Protein AF-A0A3M1S0R4-F1 (afdb_monomer)

Structure (mmCIF, N/CA/C/O backbone):
data_AF-A0A3M1S0R4-F1
#
_entry.id   AF-A0A3M1S0R4-F1
#
loop_
_atom_site.group_PDB
_atom_site.id
_atom_site.type_symbol
_atom_site.label_atom_id
_atom_site.label_alt_id
_atom_site.label_comp_id
_atom_site.label_asym_id
_atom_site.label_entity_id
_atom_site.label_seq_id
_atom_site.pdbx_PDB_ins_code
_atom_site.Cartn_x
_atom_site.Cartn_y
_atom_site.Cartn_z
_atom_site.occupancy
_atom_site.B_iso_or_equiv
_atom_site.auth_seq_id
_atom_site.auth_comp_id
_atom_site.auth_asym_id
_atom_site.auth_atom_id
_atom_site.pdbx_PDB_model_num
ATOM 1 N N . SER A 1 1 ? 8.690 1.321 1.039 1.00 57.00 1 SER A N 1
ATOM 2 C CA . SER A 1 1 ? 9.368 0.357 0.152 1.00 57.00 1 SER A CA 1
ATOM 3 C C . SER A 1 1 ? 9.658 1.061 -1.160 1.00 57.00 1 SER A C 1
ATOM 5 O O . SER A 1 1 ? 8.756 1.714 -1.679 1.00 57.00 1 SER A O 1
ATOM 7 N N . GLU A 1 2 ? 10.901 0.994 -1.632 1.00 69.56 2 GLU A N 1
ATOM 8 C CA . GLU A 1 2 ? 11.368 1.579 -2.907 1.00 69.56 2 GLU A CA 1
ATOM 9 C C . GLU A 1 2 ? 11.292 0.590 -4.082 1.00 69.56 2 GLU A C 1
ATOM 11 O O . GLU A 1 2 ? 11.379 0.973 -5.249 1.00 69.56 2 GLU A O 1
ATOM 16 N N . PHE A 1 3 ? 11.072 -0.685 -3.760 1.00 70.12 3 PHE A N 1
ATOM 17 C CA . PHE A 1 3 ? 11.018 -1.792 -4.702 1.00 70.12 3 PHE A CA 1
ATOM 18 C C . PHE A 1 3 ? 9.992 -1.535 -5.816 1.00 70.12 3 PHE A C 1
ATOM 20 O O . PHE A 1 3 ? 8.844 -1.191 -5.531 1.00 70.12 3 PHE A O 1
ATOM 27 N N . ASN A 1 4 ? 10.414 -1.706 -7.071 1.00 80.62 4 ASN A N 1
ATOM 28 C CA . ASN A 1 4 ? 9.654 -1.483 -8.310 1.00 80.62 4 ASN A CA 1
ATOM 29 C C . ASN A 1 4 ? 9.278 -0.028 -8.644 1.00 80.62 4 ASN A C 1
ATOM 31 O O . ASN A 1 4 ? 8.767 0.202 -9.737 1.00 80.62 4 ASN A O 1
ATOM 35 N N . PHE A 1 5 ? 9.528 0.955 -7.770 1.00 86.44 5 PHE A N 1
ATOM 36 C CA . PHE A 1 5 ? 9.277 2.376 -8.069 1.00 86.44 5 PHE A CA 1
ATOM 37 C C . PHE A 1 5 ? 10.530 3.091 -8.577 1.00 86.44 5 PHE A C 1
ATOM 39 O O . PHE A 1 5 ? 10.460 3.899 -9.501 1.00 86.44 5 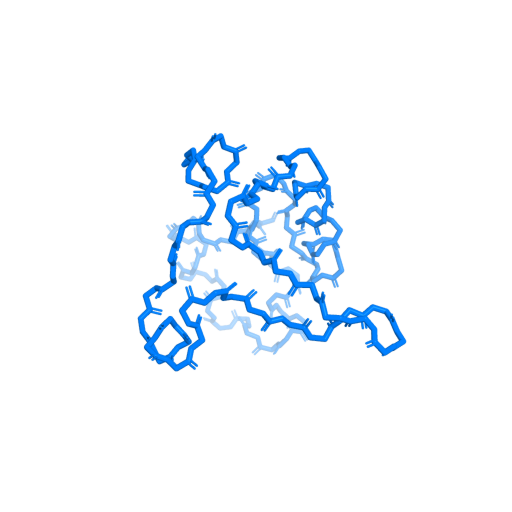PHE A O 1
ATOM 46 N N . THR A 1 6 ? 11.679 2.787 -7.977 1.00 88.44 6 THR A N 1
ATOM 47 C CA . THR A 1 6 ? 12.983 3.355 -8.354 1.00 88.44 6 THR A CA 1
ATOM 48 C C . THR A 1 6 ? 13.929 2.301 -8.920 1.00 88.44 6 THR A C 1
ATOM 50 O O . THR A 1 6 ? 14.722 2.604 -9.810 1.00 88.44 6 THR A O 1
ATOM 53 N N . GLU A 1 7 ? 13.797 1.054 -8.472 1.00 89.62 7 GLU A N 1
ATOM 54 C CA . GLU A 1 7 ? 14.513 -0.102 -9.010 1.00 89.62 7 GLU A CA 1
ATOM 55 C C . GLU A 1 7 ? 13.653 -0.811 -10.069 1.00 89.62 7 GLU A C 1
ATOM 57 O O . GLU A 1 7 ? 12.517 -1.186 -9.763 1.00 89.62 7 GLU A O 1
ATOM 62 N N . PRO A 1 8 ? 14.142 -0.982 -11.312 1.00 91.00 8 PRO A N 1
ATOM 63 C CA . PRO A 1 8 ? 13.408 -1.705 -12.342 1.00 91.00 8 PRO A CA 1
ATOM 64 C C . PRO A 1 8 ? 13.196 -3.180 -11.992 1.00 91.00 8 PRO A C 1
ATOM 66 O O . PRO A 1 8 ? 14.032 -3.812 -11.346 1.00 91.00 8 PRO A O 1
ATOM 69 N N . VAL A 1 9 ? 12.088 -3.753 -12.466 1.00 91.25 9 VAL A N 1
ATOM 70 C CA . VAL A 1 9 ? 11.817 -5.183 -12.288 1.00 91.25 9 VAL A CA 1
ATOM 71 C C . VAL A 1 9 ? 12.738 -5.993 -13.196 1.00 91.25 9 VAL A C 1
ATOM 73 O O . VAL A 1 9 ? 12.589 -5.946 -14.409 1.00 91.25 9 VAL A O 1
ATOM 76 N N . GLU A 1 10 ? 13.648 -6.783 -12.637 1.00 91.75 10 GLU A N 1
ATOM 77 C CA . GLU A 1 10 ? 14.536 -7.647 -13.439 1.00 91.75 10 GLU A CA 1
ATOM 78 C C . GLU A 1 10 ? 14.079 -9.107 -13.484 1.00 91.75 10 GLU A C 1
ATOM 80 O O . GLU A 1 10 ? 14.303 -9.822 -14.462 1.00 91.75 10 GLU A O 1
ATOM 85 N N . SER A 1 11 ? 13.409 -9.556 -12.427 1.00 90.88 11 SER A N 1
ATOM 86 C CA . SER A 1 11 ? 12.877 -10.906 -12.302 1.00 90.88 11 SER A CA 1
ATOM 87 C C . SER A 1 11 ? 11.664 -10.913 -11.374 1.00 90.88 11 SER A C 1
ATOM 89 O O . SER A 1 11 ? 11.382 -9.944 -10.668 1.00 90.88 11 SER A O 1
ATOM 91 N N . SER A 1 12 ? 10.914 -12.010 -11.397 1.00 89.31 12 SER A N 1
ATOM 92 C CA . SER A 1 12 ? 9.801 -12.249 -10.482 1.00 89.31 12 SER A CA 1
ATOM 93 C C . SER A 1 12 ? 10.038 -13.565 -9.756 1.00 89.31 12 SER A C 1
ATOM 95 O O . SER A 1 12 ? 10.439 -14.551 -10.370 1.00 89.31 12 SER A O 1
ATOM 97 N N . GLU A 1 13 ? 9.812 -13.596 -8.448 1.00 88.88 13 GLU A N 1
ATOM 98 C CA . GLU A 1 13 ? 9.920 -14.840 -7.693 1.00 88.88 13 GLU A CA 1
ATOM 99 C C . GLU A 1 13 ? 8.761 -15.801 -8.005 1.00 88.88 13 GLU A C 1
ATOM 101 O O . GLU A 1 13 ? 7.663 -15.410 -8.409 1.00 88.88 13 GLU A O 1
ATOM 106 N N . GLY A 1 14 ? 9.004 -17.094 -7.785 1.00 90.31 14 GLY A N 1
ATOM 107 C CA . GLY A 1 14 ? 7.997 -18.140 -7.935 1.00 90.31 14 GLY A CA 1
ATOM 108 C C . GLY A 1 14 ? 7.773 -18.605 -9.376 1.00 90.31 14 GLY A C 1
ATOM 109 O O . GLY A 1 14 ? 8.614 -18.450 -10.262 1.00 90.31 14 GLY A O 1
ATOM 110 N N . VAL A 1 15 ? 6.618 -19.240 -9.594 1.00 90.75 15 VAL A N 1
ATOM 111 C CA . VAL A 1 15 ? 6.274 -19.928 -10.852 1.00 90.75 15 VAL A CA 1
ATOM 112 C C . VAL A 1 15 ? 6.317 -18.981 -12.053 1.00 90.75 15 VAL A C 1
ATOM 114 O O . VAL A 1 15 ? 6.721 -19.397 -13.137 1.00 90.75 15 VAL A O 1
ATOM 117 N N . LEU A 1 16 ? 5.948 -17.711 -11.852 1.00 91.19 16 LEU A N 1
ATOM 118 C CA . LEU A 1 16 ? 5.931 -16.712 -12.914 1.00 91.19 16 LEU A CA 1
ATOM 119 C C . LEU A 1 16 ? 7.330 -16.482 -13.490 1.00 91.19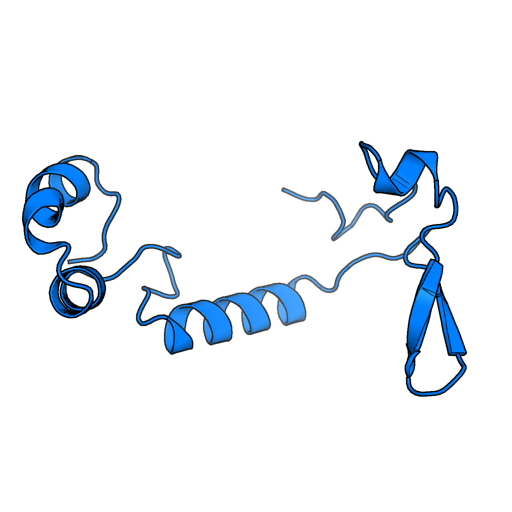 16 LEU A C 1
ATOM 121 O O . LEU A 1 16 ? 7.513 -16.686 -14.682 1.00 91.19 16 LEU A O 1
ATOM 125 N N . GLY A 1 17 ? 8.324 -16.124 -12.675 1.00 91.94 17 GLY A N 1
ATOM 126 C CA . GLY A 1 17 ? 9.677 -15.908 -13.198 1.00 91.94 17 GLY A CA 1
ATOM 127 C C . GLY A 1 17 ? 10.375 -17.187 -13.654 1.00 91.94 17 GLY A C 1
ATOM 128 O O . GLY A 1 17 ? 11.210 -17.124 -14.550 1.00 91.94 17 GLY A O 1
ATOM 129 N N . MET A 1 18 ? 10.009 -18.353 -13.103 1.00 94.38 18 MET A N 1
ATOM 130 C CA . MET A 1 18 ? 10.563 -19.636 -13.552 1.00 94.38 18 MET A CA 1
ATOM 131 C C . MET A 1 18 ? 10.166 -19.971 -14.998 1.00 94.38 18 MET A C 1
ATOM 133 O O . MET A 1 18 ? 10.981 -20.519 -15.737 1.00 94.38 18 MET A O 1
ATOM 137 N N . PHE A 1 19 ? 8.933 -19.655 -15.405 1.00 95.19 19 PHE A N 1
ATOM 138 C CA . PHE A 1 19 ? 8.423 -19.978 -16.744 1.00 95.19 19 PHE A CA 1
ATOM 139 C C . PHE A 1 19 ? 8.309 -18.775 -17.688 1.00 95.19 19 PHE A C 1
ATOM 141 O O . PHE A 1 19 ? 8.097 -18.966 -18.881 1.00 95.19 19 PHE A O 1
ATOM 148 N N . ASN A 1 20 ? 8.466 -17.554 -17.178 1.00 94.69 20 ASN A N 1
ATOM 149 C CA . ASN A 1 20 ? 8.434 -16.312 -17.944 1.00 94.69 20 ASN A CA 1
ATOM 150 C C . ASN A 1 20 ? 9.599 -15.391 -17.514 1.00 94.69 20 ASN A C 1
ATOM 152 O O . ASN A 1 20 ? 9.374 -14.384 -16.835 1.00 94.69 20 ASN A O 1
ATOM 156 N N . PRO A 1 21 ? 10.857 -15.734 -17.861 1.00 94.44 21 PRO A N 1
ATOM 157 C CA . PRO A 1 21 ? 12.055 -15.017 -17.400 1.00 94.44 21 PRO A CA 1
ATOM 158 C C . PRO A 1 21 ? 12.180 -13.591 -17.959 1.00 94.44 21 PRO A C 1
ATOM 160 O O . PRO A 1 21 ? 12.949 -12.780 -17.434 1.00 94.44 21 PRO A O 1
ATOM 163 N N . ASP A 1 22 ? 11.432 -13.287 -19.018 1.00 95.25 22 ASP A N 1
ATOM 164 C CA . ASP A 1 22 ? 11.392 -11.971 -19.653 1.00 95.25 22 ASP A CA 1
ATOM 165 C C . ASP A 1 22 ? 10.133 -11.174 -19.301 1.00 95.25 22 ASP A C 1
ATOM 167 O O . ASP A 1 22 ? 9.970 -10.042 -19.754 1.00 95.25 22 ASP A O 1
ATOM 171 N N . LEU A 1 23 ? 9.286 -11.713 -18.413 1.00 95.00 23 LEU A N 1
ATOM 172 C CA . LEU A 1 23 ? 8.090 -11.051 -17.889 1.00 95.00 23 LEU A CA 1
ATOM 173 C C . LEU A 1 23 ? 7.195 -10.503 -19.010 1.00 95.00 23 LEU A C 1
ATOM 175 O O . LEU A 1 23 ? 6.748 -9.354 -18.951 1.00 95.00 23 LEU A O 1
ATOM 179 N N . GLU A 1 24 ? 6.977 -11.323 -20.036 1.00 96.06 24 GLU A N 1
ATOM 180 C CA . GLU A 1 24 ? 6.146 -11.020 -21.197 1.00 96.06 24 GLU A CA 1
ATOM 181 C C . GLU A 1 24 ? 4.661 -11.219 -20.876 1.00 96.06 24 GLU A C 1
ATOM 183 O O . GLU A 1 24 ? 4.267 -12.208 -20.252 1.00 96.06 24 GLU A O 1
ATOM 188 N N . PHE A 1 25 ? 3.823 -10.277 -21.301 1.00 94.25 25 PHE A N 1
ATOM 189 C CA . PHE A 1 25 ? 2.379 -10.285 -21.095 1.00 94.25 25 PHE A CA 1
ATOM 190 C C . PHE A 1 25 ? 1.649 -9.843 -22.366 1.00 94.25 25 PHE A C 1
ATOM 192 O O . PHE A 1 25 ? 2.193 -9.051 -23.139 1.00 94.25 25 PHE A O 1
ATOM 199 N N . PRO A 1 26 ? 0.392 -10.280 -22.560 1.00 95.50 26 PRO A N 1
ATOM 200 C CA . PRO A 1 26 ? -0.480 -9.686 -23.562 1.00 95.50 26 PRO A CA 1
ATOM 201 C C . PRO A 1 26 ? -0.671 -8.190 -23.283 1.00 95.50 26 PRO A C 1
ATOM 203 O O . PRO A 1 26 ? -1.077 -7.795 -22.186 1.00 95.50 26 PRO A O 1
ATOM 206 N N . GLY A 1 27 ? -0.354 -7.370 -24.276 1.00 93.19 27 GLY A N 1
ATOM 207 C CA . GLY A 1 27 ? -0.662 -5.950 -24.331 1.00 93.19 27 GLY A CA 1
ATOM 208 C C . GLY A 1 27 ? -1.999 -5.685 -25.030 1.00 93.19 27 GLY A C 1
ATOM 209 O O . GLY A 1 27 ? -2.757 -6.611 -25.330 1.00 93.19 27 GLY A O 1
ATOM 210 N N . PRO A 1 28 ? -2.328 -4.410 -25.286 1.00 94.38 28 PRO A N 1
ATOM 211 C CA . PRO A 1 28 ? -3.504 -4.049 -26.066 1.00 94.38 28 PRO A CA 1
ATOM 212 C C . PRO A 1 28 ? -3.472 -4.673 -27.473 1.00 94.38 28 PRO A C 1
ATOM 214 O O . PRO A 1 28 ? -2.516 -4.504 -28.226 1.00 94.38 28 PRO A O 1
ATOM 217 N N . GLY A 1 29 ? -4.545 -5.371 -27.850 1.00 93.50 29 GLY A N 1
ATOM 218 C CA . GLY A 1 29 ? -4.644 -6.027 -29.156 1.00 93.50 29 GLY A CA 1
ATOM 219 C C . GLY A 1 29 ? -3.740 -7.257 -29.262 1.00 93.50 29 GLY A C 1
ATOM 220 O O . GLY A 1 29 ? -3.896 -8.202 -28.494 1.00 93.50 29 GLY A O 1
ATOM 221 N N . GLU A 1 30 ? -2.834 -7.252 -30.241 1.00 92.69 30 GLU A N 1
ATOM 222 C CA . GLU A 1 30 ? -1.896 -8.354 -30.522 1.00 92.69 30 GLU A CA 1
ATOM 223 C C . GLU A 1 30 ? -0.460 -8.056 -30.044 1.00 92.69 30 GLU A C 1
ATOM 225 O O . GLU A 1 30 ? 0.469 -8.801 -30.348 1.00 92.69 30 GLU A O 1
ATOM 230 N N . GLU A 1 31 ? -0.252 -6.956 -29.314 1.00 95.44 31 GLU A N 1
ATOM 231 C CA . GLU A 1 31 ? 1.068 -6.575 -28.808 1.00 95.44 31 GLU A CA 1
ATOM 232 C C . GLU A 1 31 ? 1.505 -7.475 -27.640 1.00 95.44 31 GLU A C 1
ATOM 234 O O . GLU A 1 31 ? 0.705 -7.808 -26.767 1.00 95.44 31 GLU A O 1
ATOM 239 N N . ILE A 1 32 ? 2.793 -7.829 -27.587 1.00 95.19 32 ILE A N 1
ATOM 240 C CA . ILE A 1 32 ? 3.424 -8.424 -26.402 1.00 95.19 32 ILE A CA 1
ATOM 241 C C . ILE A 1 32 ? 4.220 -7.328 -25.697 1.00 95.19 32 ILE A C 1
ATOM 243 O O . ILE A 1 32 ? 5.099 -6.709 -26.295 1.00 95.19 32 ILE A O 1
ATOM 247 N N . ILE A 1 33 ? 3.928 -7.109 -24.417 1.00 95.31 33 ILE A N 1
ATOM 248 C CA . ILE A 1 33 ? 4.654 -6.162 -23.567 1.00 95.31 33 ILE A CA 1
ATOM 249 C C . ILE A 1 33 ? 5.541 -6.917 -22.580 1.00 95.31 33 ILE A C 1
ATOM 251 O O . ILE A 1 33 ? 5.160 -7.971 -22.083 1.00 95.31 33 ILE A O 1
ATOM 255 N N . SER A 1 34 ? 6.696 -6.352 -22.236 1.00 95.25 34 SER A N 1
ATOM 256 C CA . SER A 1 34 ? 7.535 -6.857 -21.146 1.00 95.25 34 SER A CA 1
ATOM 257 C C . SER A 1 34 ? 7.554 -5.871 -19.984 1.00 95.25 34 SER A C 1
ATOM 259 O O . SER A 1 34 ? 7.656 -4.654 -20.175 1.00 95.25 34 SER A O 1
ATOM 261 N N . ARG A 1 35 ? 7.460 -6.403 -18.763 1.00 92.81 35 ARG A N 1
ATOM 262 C CA . ARG A 1 35 ? 7.651 -5.628 -17.525 1.00 92.81 35 ARG A CA 1
ATOM 263 C C . ARG A 1 35 ? 9.109 -5.579 -17.071 1.00 92.81 35 ARG A C 1
ATOM 265 O O . ARG A 1 35 ? 9.423 -4.825 -16.154 1.00 92.81 35 ARG A O 1
ATOM 272 N N . LYS A 1 36 ? 9.987 -6.359 -17.700 1.00 94.62 36 LYS A N 1
ATOM 273 C CA . LYS A 1 36 ? 11.407 -6.402 -17.362 1.00 94.62 36 LYS A CA 1
ATOM 274 C C . LYS A 1 36 ? 12.080 -5.067 -17.683 1.00 94.62 36 LYS A C 1
ATOM 276 O O . LYS A 1 36 ? 11.804 -4.458 -18.717 1.00 94.62 36 LYS A O 1
ATOM 281 N N . GLY A 1 37 ? 12.924 -4.579 -16.781 1.00 93.94 37 GLY A N 1
ATOM 282 C CA . GLY A 1 37 ? 13.577 -3.276 -16.887 1.00 93.94 37 GLY A CA 1
ATOM 283 C C . GLY A 1 37 ? 12.624 -2.077 -16.778 1.00 93.94 37 GLY A C 1
ATOM 284 O O . GLY A 1 37 ? 13.010 -0.958 -17.119 1.00 93.94 37 GLY A O 1
ATOM 285 N N . LYS A 1 38 ? 11.374 -2.272 -16.327 1.00 93.06 38 LYS A N 1
ATOM 286 C CA . LYS A 1 38 ? 10.405 -1.185 -16.104 1.00 93.06 38 LYS A CA 1
ATOM 287 C C . LYS A 1 38 ? 10.260 -0.869 -14.621 1.00 93.06 38 LYS 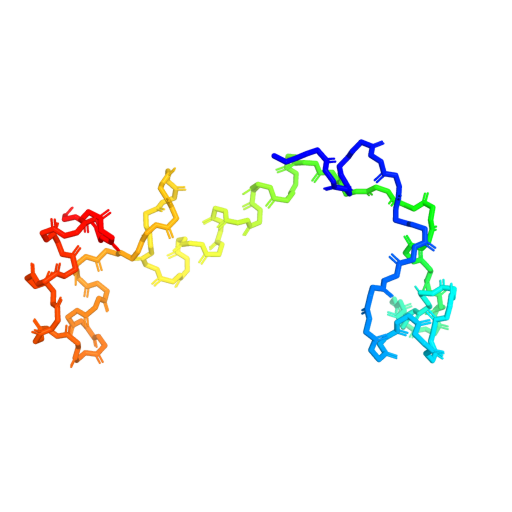A C 1
ATOM 289 O O . LYS A 1 38 ? 10.336 -1.762 -13.781 1.00 93.06 38 LYS A O 1
ATOM 294 N N . THR A 1 39 ? 9.992 0.398 -14.325 1.00 93.62 39 THR A N 1
ATOM 295 C CA . THR A 1 39 ? 9.534 0.869 -13.014 1.00 93.62 39 THR A CA 1
ATOM 296 C C . THR A 1 39 ? 8.052 1.230 -13.071 1.00 93.62 39 THR A C 1
ATOM 298 O O . THR A 1 39 ? 7.482 1.449 -14.144 1.00 93.62 39 THR A O 1
ATOM 301 N N . LEU A 1 40 ? 7.423 1.277 -11.904 1.00 91.75 40 LEU A N 1
ATOM 302 C CA . LEU A 1 40 ? 6.059 1.731 -11.707 1.00 91.75 40 LEU A CA 1
ATOM 303 C C . LEU A 1 40 ? 6.063 3.203 -11.296 1.00 91.75 40 LEU A C 1
ATOM 305 O O . LEU A 1 40 ? 6.832 3.604 -10.421 1.00 91.75 40 LEU A O 1
ATOM 309 N N . ASP A 1 41 ? 5.184 4.008 -11.890 1.00 93.81 41 ASP A N 1
ATOM 310 C CA . ASP A 1 41 ? 4.985 5.371 -11.406 1.00 93.81 41 ASP A CA 1
ATOM 311 C C . ASP A 1 41 ? 4.298 5.336 -10.036 1.00 93.81 41 ASP A C 1
ATOM 313 O O . ASP A 1 41 ? 3.200 4.797 -9.880 1.00 93.81 41 ASP A O 1
ATOM 317 N N . ARG A 1 42 ? 4.968 5.905 -9.031 1.00 93.44 42 ARG A N 1
ATOM 318 C CA . ARG A 1 42 ? 4.484 5.907 -7.649 1.00 93.44 42 ARG A CA 1
ATOM 319 C C . ARG A 1 42 ? 3.164 6.660 -7.501 1.00 93.44 42 ARG A C 1
ATOM 321 O O . ARG A 1 42 ? 2.288 6.179 -6.795 1.00 93.44 42 ARG A O 1
ATOM 328 N N . LYS A 1 43 ? 3.017 7.815 -8.151 1.00 94.56 43 LYS A N 1
ATOM 329 C CA . LYS A 1 43 ? 1.834 8.667 -7.981 1.00 94.56 43 LYS A CA 1
ATOM 330 C C . LYS A 1 43 ? 0.611 8.036 -8.622 1.00 94.56 43 LYS A C 1
ATOM 332 O O . LYS A 1 43 ? -0.461 8.053 -8.030 1.00 94.56 43 LYS A O 1
ATOM 337 N N . GLU A 1 44 ? 0.772 7.463 -9.810 1.00 95.12 44 GLU A N 1
ATOM 338 C CA . GLU A 1 44 ? -0.321 6.755 -10.477 1.00 95.12 44 GLU A CA 1
ATOM 339 C C . GLU A 1 44 ? -0.705 5.475 -9.730 1.00 95.12 44 GLU A C 1
ATOM 341 O O . GLU A 1 44 ? -1.885 5.142 -9.642 1.00 95.12 44 GLU A O 1
ATOM 346 N N . PHE A 1 45 ? 0.265 4.783 -9.127 1.00 93.62 45 PHE A N 1
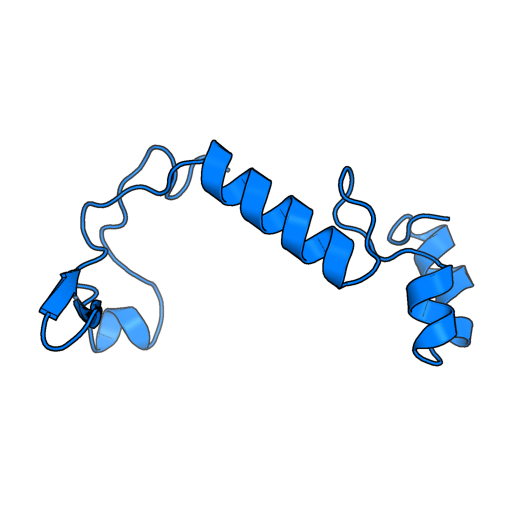ATOM 347 C CA . PHE A 1 45 ? -0.023 3.641 -8.265 1.00 93.62 45 PHE A CA 1
ATOM 348 C C . PHE A 1 45 ? -0.781 4.037 -6.992 1.00 93.62 45 PHE A C 1
ATOM 350 O O . PHE A 1 45 ? -1.769 3.389 -6.658 1.00 93.62 45 PHE A O 1
ATOM 357 N N . GLU A 1 46 ? -0.348 5.095 -6.303 1.00 94.50 46 GLU A N 1
ATOM 358 C CA . GLU A 1 46 ? -1.021 5.613 -5.104 1.00 94.50 46 GLU A CA 1
ATOM 359 C C . GLU A 1 46 ? -2.450 6.070 -5.434 1.00 94.50 46 GLU A C 1
ATOM 361 O O . GLU A 1 46 ? -3.386 5.646 -4.767 1.00 94.50 46 GLU A O 1
ATOM 366 N N . ARG A 1 47 ? -2.653 6.785 -6.549 1.00 96.88 47 ARG A N 1
ATOM 367 C CA . ARG A 1 47 ? -3.991 7.165 -7.037 1.00 96.88 47 ARG A CA 1
ATOM 368 C C . ARG A 1 47 ? -4.896 5.950 -7.274 1.00 96.88 47 ARG A C 1
ATOM 370 O O . ARG A 1 47 ? -6.062 5.959 -6.894 1.00 96.88 47 ARG A O 1
ATOM 377 N N . MET A 1 48 ? -4.363 4.894 -7.891 1.00 96.69 48 MET A N 1
ATOM 378 C CA . MET A 1 48 ? -5.109 3.654 -8.126 1.00 96.69 48 MET A CA 1
ATOM 379 C C . MET A 1 48 ? -5.470 2.937 -6.815 1.00 96.69 48 MET A C 1
ATOM 381 O O . MET A 1 48 ? -6.559 2.368 -6.715 1.00 96.69 48 MET A O 1
ATOM 385 N N . LEU A 1 49 ? -4.594 2.974 -5.804 1.00 96.44 49 LEU A N 1
ATOM 386 C CA . LEU A 1 49 ? -4.907 2.443 -4.475 1.00 96.44 49 LEU A CA 1
ATOM 387 C C . LEU A 1 49 ? -6.010 3.246 -3.784 1.00 96.44 49 LEU A C 1
ATOM 389 O O . LEU A 1 49 ? -6.911 2.632 -3.217 1.00 96.44 49 LEU A O 1
ATOM 393 N N . ASP A 1 50 ? -5.974 4.576 -3.873 1.00 97.88 50 ASP A N 1
ATOM 394 C CA . ASP A 1 50 ? -7.013 5.442 -3.311 1.00 97.88 50 ASP A CA 1
ATOM 395 C C . ASP A 1 50 ? -8.386 5.082 -3.900 1.00 97.88 50 ASP A C 1
ATOM 397 O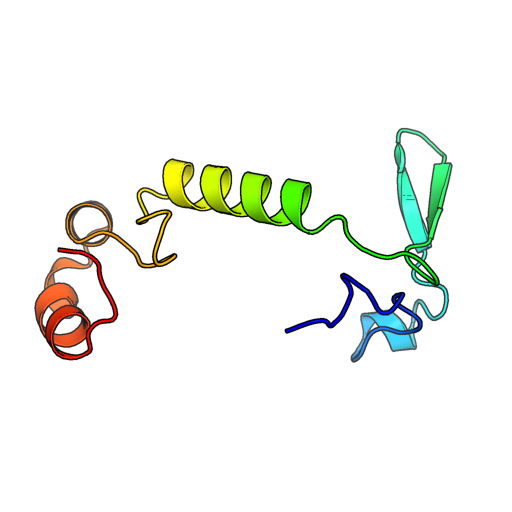 O . ASP A 1 50 ? -9.318 4.763 -3.160 1.00 97.88 50 ASP A O 1
ATOM 401 N N . GLU A 1 51 ? -8.484 5.002 -5.233 1.00 97.88 51 GLU A N 1
ATOM 402 C CA . GLU A 1 51 ? -9.705 4.581 -5.936 1.00 97.88 51 GLU A CA 1
ATOM 403 C C . GLU A 1 51 ? -10.158 3.175 -5.509 1.00 97.88 51 GLU A C 1
ATOM 405 O O . GLU A 1 51 ? -11.346 2.922 -5.285 1.00 97.88 51 GLU A O 1
ATOM 410 N N . PHE A 1 52 ? -9.216 2.239 -5.362 1.00 97.69 52 PHE A N 1
ATOM 411 C CA . PHE A 1 52 ? -9.518 0.888 -4.901 1.00 97.69 52 PHE A CA 1
ATOM 412 C C . PHE A 1 52 ? -10.088 0.880 -3.476 1.00 97.69 52 PHE A C 1
ATOM 414 O O . PHE A 1 52 ? -11.079 0.189 -3.215 1.00 97.69 52 PHE A O 1
ATOM 421 N N . TYR A 1 53 ? -9.496 1.640 -2.553 1.00 98.19 53 TYR A N 1
ATOM 422 C CA . TYR A 1 53 ? -9.968 1.736 -1.175 1.00 98.19 53 TYR A CA 1
ATOM 423 C C . TYR A 1 53 ? -11.350 2.382 -1.105 1.00 98.19 53 TYR A C 1
ATOM 425 O O . TYR A 1 53 ? -12.237 1.831 -0.449 1.00 98.19 53 TYR A O 1
ATOM 433 N N . GLU A 1 54 ? -11.584 3.465 -1.842 1.00 97.56 54 GLU A N 1
ATOM 434 C CA . GLU A 1 54 ? -12.899 4.104 -1.925 1.00 97.56 54 GLU A CA 1
ATOM 435 C C . GLU A 1 54 ? -13.979 3.127 -2.404 1.00 97.56 54 GLU A C 1
ATOM 437 O O . GLU A 1 54 ? -14.999 2.951 -1.732 1.00 97.56 54 GLU A O 1
ATOM 442 N N . LEU A 1 55 ? -13.732 2.414 -3.509 1.00 97.69 55 LEU A N 1
ATOM 443 C CA . LEU A 1 55 ? -14.675 1.437 -4.068 1.00 97.69 55 LEU A CA 1
ATOM 444 C C . LEU A 1 55 ? -14.982 0.284 -3.107 1.00 97.69 55 LEU A C 1
ATOM 446 O O . LEU A 1 55 ? -16.077 -0.284 -3.125 1.00 97.69 55 LEU A O 1
ATOM 450 N N . ARG A 1 56 ? -14.020 -0.085 -2.260 1.00 96.38 56 ARG A N 1
ATOM 451 C CA . ARG A 1 56 ? -14.194 -1.124 -1.241 1.00 96.38 56 ARG A CA 1
ATOM 452 C C . ARG A 1 56 ? -14.856 -0.612 0.039 1.00 96.38 56 ARG A C 1
ATOM 454 O O . ARG A 1 56 ? -15.234 -1.439 0.871 1.00 96.38 56 ARG A O 1
ATOM 461 N N . GLY A 1 57 ? -15.028 0.701 0.197 1.00 96.94 57 GLY A N 1
ATOM 462 C CA . GLY A 1 57 ? -15.498 1.324 1.435 1.00 96.94 57 GLY A CA 1
ATOM 463 C C . GLY A 1 57 ? -14.440 1.294 2.540 1.00 96.94 57 GLY A C 1
ATOM 464 O O . GLY A 1 57 ? -14.759 1.099 3.714 1.00 96.94 57 GLY A O 1
ATOM 465 N N . TRP A 1 58 ? -13.171 1.387 2.162 1.00 97.81 58 TRP A N 1
ATOM 466 C CA . TRP A 1 58 ? -12.027 1.440 3.066 1.00 97.81 58 TRP A CA 1
ATOM 467 C C . TRP A 1 58 ? -11.619 2.900 3.287 1.00 97.81 58 TRP A C 1
ATOM 469 O O . TRP A 1 58 ? -12.109 3.819 2.626 1.00 97.81 58 TRP A O 1
ATOM 479 N N . ASP A 1 59 ? -10.792 3.130 4.292 1.00 97.69 59 ASP A N 1
ATOM 480 C CA . ASP A 1 59 ? -10.203 4.429 4.574 1.00 97.69 59 ASP A CA 1
ATOM 481 C C . ASP A 1 59 ? -8.961 4.633 3.702 1.00 97.69 59 ASP A C 1
ATOM 483 O O . ASP A 1 59 ? -8.043 3.819 3.737 1.00 97.69 59 ASP A O 1
ATOM 487 N N . VAL A 1 60 ? -8.949 5.702 2.905 1.00 97.00 60 VAL A N 1
ATOM 488 C CA . VAL A 1 60 ? -7.889 5.961 1.917 1.00 97.00 60 VAL A CA 1
ATOM 489 C C . VAL A 1 60 ? -6.544 6.235 2.589 1.00 97.00 60 VAL A C 1
ATOM 491 O O . VAL A 1 60 ? -5.517 5.738 2.139 1.00 97.00 60 VAL A O 1
ATOM 494 N N . GLU A 1 61 ? -6.545 6.967 3.705 1.00 95.94 61 GLU A N 1
ATOM 495 C CA . GLU A 1 61 ? -5.312 7.358 4.396 1.00 95.94 61 GLU A CA 1
ATOM 496 C C . GLU A 1 61 ? -4.589 6.158 5.017 1.00 95.94 61 GLU A C 1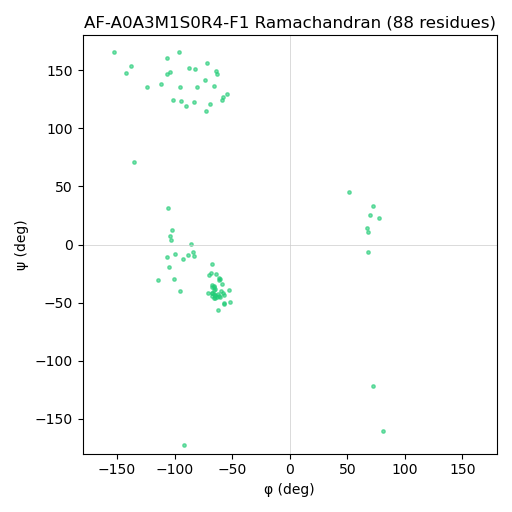
ATOM 498 O O . GLU A 1 61 ? -3.359 6.111 5.048 1.00 95.94 61 GLU A O 1
ATOM 503 N N . THR A 1 62 ? -5.348 5.191 5.538 1.00 95.25 62 THR A N 1
ATOM 504 C CA . THR A 1 62 ? -4.793 4.048 6.277 1.00 95.25 62 THR A CA 1
ATOM 505 C C . THR A 1 62 ? -4.796 2.741 5.490 1.00 95.25 62 THR A C 1
ATOM 507 O O . THR A 1 62 ? -4.077 1.812 5.856 1.00 95.25 62 THR A O 1
ATOM 510 N N . GLY A 1 63 ? -5.609 2.636 4.436 1.00 95.94 63 GLY A N 1
ATOM 511 C CA . GLY A 1 63 ? -5.877 1.386 3.724 1.00 95.94 63 GLY A CA 1
ATOM 512 C C . GLY A 1 63 ? -6.660 0.358 4.551 1.00 95.94 63 GLY A C 1
ATOM 513 O O . GLY A 1 63 ? -6.745 -0.804 4.154 1.00 95.94 63 GLY A O 1
ATOM 514 N N . LEU A 1 64 ? -7.210 0.744 5.709 1.00 97.25 64 LEU A N 1
ATOM 515 C CA . LEU A 1 64 ? -7.975 -0.150 6.579 1.00 97.25 64 LEU A CA 1
ATOM 516 C C . LEU A 1 64 ? -9.450 -0.180 6.189 1.00 97.25 64 LEU A C 1
ATOM 518 O O . LEU A 1 64 ? -10.013 0.799 5.696 1.00 97.25 64 LEU A O 1
ATOM 522 N N . GLN A 1 65 ? -10.112 -1.302 6.464 1.00 97.19 65 GLN A N 1
ATOM 523 C CA . GLN A 1 65 ? -11.561 -1.385 6.304 1.00 97.19 65 GLN A CA 1
ATOM 524 C C . GLN A 1 65 ? -12.246 -0.409 7.267 1.00 97.19 65 GLN A C 1
ATOM 526 O O . GLN A 1 65 ? -11.770 -0.202 8.382 1.00 97.19 65 GLN A O 1
ATOM 531 N N . LYS A 1 66 ? -13.385 0.166 6.868 1.00 97.25 66 LYS A N 1
ATOM 532 C CA . LYS A 1 66 ? -14.254 0.905 7.794 1.00 97.25 66 LYS A CA 1
ATOM 533 C C . LYS A 1 66 ? -15.156 -0.054 8.565 1.00 97.25 66 LYS A C 1
ATOM 535 O O . LYS A 1 66 ? -15.566 -1.081 8.017 1.00 97.25 66 LYS A O 1
ATOM 540 N N . LYS A 1 67 ? -15.540 0.318 9.786 1.00 96.75 67 LYS A N 1
ATOM 541 C CA . LYS A 1 67 ? -16.508 -0.436 10.601 1.00 96.75 67 LYS A CA 1
ATOM 542 C C . LYS A 1 67 ? -17.808 -0.734 9.862 1.00 96.75 67 LYS A C 1
ATOM 544 O O . LYS A 1 67 ? -18.191 -1.896 9.751 1.00 96.75 67 LYS A O 1
ATOM 549 N N . GLU A 1 68 ? -18.397 0.288 9.246 1.00 96.75 68 GLU A N 1
ATOM 550 C CA . GLU A 1 68 ? -19.594 0.159 8.404 1.00 96.75 68 GLU A CA 1
ATOM 551 C C . GLU A 1 68 ? -19.426 -0.903 7.303 1.00 96.75 68 GLU A C 1
ATOM 553 O O . GLU A 1 68 ? -20.343 -1.672 7.011 1.00 96.75 68 GLU A O 1
ATOM 558 N N . THR A 1 69 ? -18.240 -0.980 6.691 1.00 97.00 69 THR A N 1
ATOM 559 C CA . THR A 1 69 ? -17.964 -1.947 5.624 1.00 97.00 69 THR A CA 1
ATOM 560 C C . THR A 1 69 ? -17.967 -3.377 6.148 1.00 97.00 69 THR A C 1
ATOM 562 O O . THR A 1 69 ? -18.534 -4.246 5.487 1.00 97.00 69 THR A O 1
ATOM 565 N N . LEU A 1 70 ? -17.383 -3.637 7.320 1.00 96.62 70 LEU A N 1
ATOM 566 C CA . LEU A 1 70 ? -17.427 -4.972 7.921 1.00 96.62 70 LEU A CA 1
ATOM 567 C C . LEU A 1 70 ? -18.849 -5.350 8.349 1.00 96.62 70 LEU A C 1
ATOM 569 O O . LEU A 1 70 ? -19.300 -6.457 8.059 1.00 96.62 70 LEU A O 1
ATOM 573 N N . GLU A 1 71 ? -19.591 -4.418 8.946 1.00 96.44 71 GLU A N 1
ATOM 574 C CA . GLU A 1 71 ? -20.985 -4.639 9.348 1.00 96.44 71 GLU A CA 1
ATOM 575 C C . GLU A 1 71 ? -21.878 -4.971 8.144 1.00 96.44 71 GLU A C 1
ATOM 577 O O . GLU A 1 71 ? -22.621 -5.953 8.167 1.00 96.44 71 GLU A O 1
ATOM 582 N N . ARG A 1 72 ? -21.744 -4.227 7.038 1.00 97.00 72 ARG A N 1
ATOM 583 C CA . ARG A 1 72 ? -22.471 -4.488 5.784 1.00 97.00 72 ARG A CA 1
ATOM 584 C C . ARG A 1 72 ? -22.150 -5.856 5.178 1.00 97.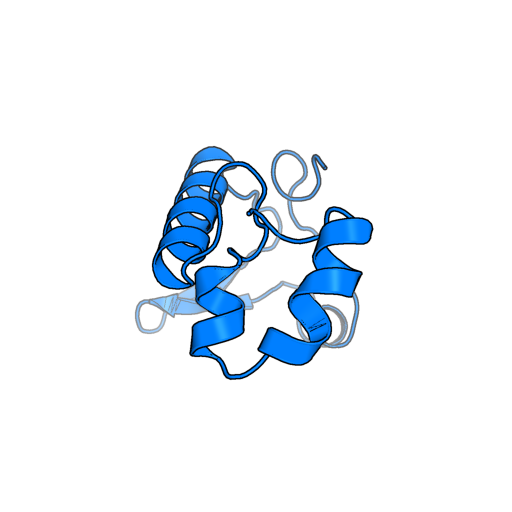00 72 ARG A C 1
ATOM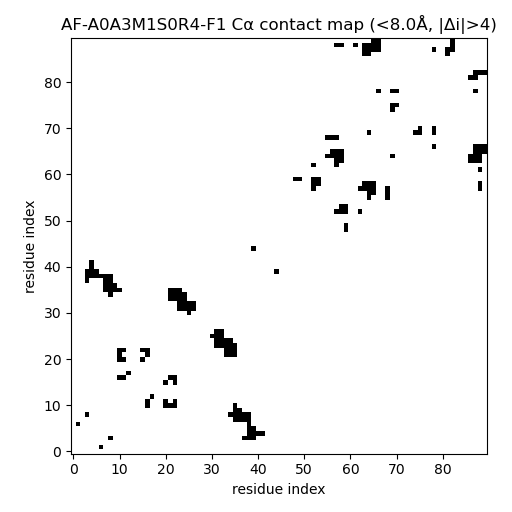 586 O O . ARG A 1 72 ? -22.989 -6.425 4.482 1.00 97.00 72 ARG A O 1
ATOM 593 N N . LEU A 1 73 ? -20.945 -6.373 5.411 1.00 97.06 73 LEU A N 1
ATOM 594 C CA . LEU A 1 73 ? -20.517 -7.700 4.960 1.00 97.06 73 LEU A CA 1
ATOM 595 C C . LEU A 1 73 ? -20.914 -8.826 5.930 1.00 97.06 73 LEU A C 1
ATOM 597 O O . LEU A 1 73 ? -20.626 -9.986 5.645 1.00 97.06 73 LEU A O 1
ATOM 601 N N . GLY A 1 74 ? -21.590 -8.511 7.041 1.00 97.25 74 GLY A N 1
ATOM 602 C CA . GLY A 1 74 ? -22.007 -9.492 8.043 1.00 97.25 74 GLY A CA 1
ATOM 603 C C . GLY A 1 74 ? -20.882 -9.943 8.976 1.00 97.25 74 GLY A C 1
ATOM 604 O O . GLY A 1 74 ? -20.977 -11.025 9.542 1.00 97.25 74 GLY A O 1
ATOM 605 N N . LEU A 1 75 ? -19.832 -9.129 9.124 1.00 97.19 75 LEU A N 1
ATOM 606 C CA . LEU A 1 75 ? -18.649 -9.390 9.955 1.00 97.19 75 LEU A CA 1
ATOM 607 C C . LEU A 1 75 ? -18.662 -8.553 11.247 1.00 97.19 75 LEU A C 1
ATOM 609 O O . LEU A 1 75 ? -17.621 -8.121 11.736 1.00 97.19 75 LEU A O 1
ATOM 613 N N . SER A 1 76 ? -19.848 -8.255 11.781 1.00 96.56 76 SER A N 1
ATOM 614 C CA . SER A 1 76 ? -19.993 -7.434 12.991 1.00 96.56 76 SER A CA 1
ATOM 615 C C . SER A 1 76 ? -19.387 -8.084 14.238 1.00 96.56 76 SER A C 1
ATOM 617 O O . SER A 1 76 ? -19.013 -7.378 15.169 1.00 96.56 76 SER A O 1
ATOM 619 N N . ASP A 1 77 ? -19.295 -9.412 14.261 1.00 97.06 77 ASP A N 1
ATOM 620 C CA . ASP A 1 77 ? -18.790 -10.216 15.374 1.00 97.06 77 ASP A CA 1
ATOM 621 C C . ASP A 1 77 ? -17.289 -10.045 15.623 1.00 97.06 77 ASP A C 1
ATOM 623 O O . ASP A 1 77 ? -16.858 -10.235 16.751 1.00 97.06 77 ASP A O 1
ATOM 627 N N . ILE A 1 78 ? -16.519 -9.649 14.603 1.00 95.88 78 ILE A N 1
ATOM 628 C CA . ILE A 1 78 ? -15.068 -9.426 14.712 1.00 95.88 78 ILE A CA 1
ATOM 629 C C . ILE A 1 78 ? -14.688 -7.948 14.875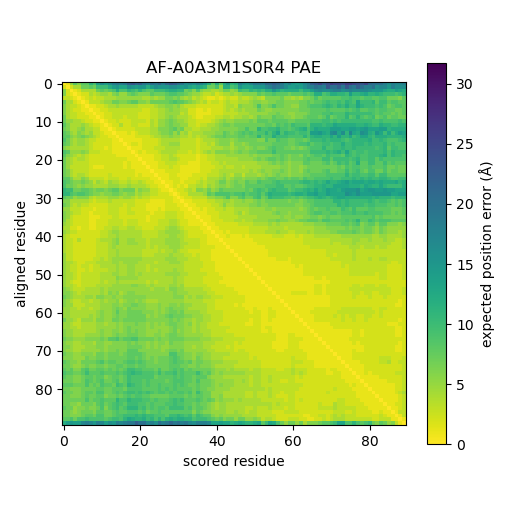 1.00 95.88 78 ILE A C 1
ATOM 631 O O . ILE A 1 78 ? -13.516 -7.628 15.083 1.00 95.88 78 ILE A O 1
ATOM 635 N N . CYS A 1 79 ? -15.647 -7.022 14.738 1.00 95.31 79 CYS A N 1
ATOM 636 C CA . CYS A 1 79 ? -15.360 -5.585 14.733 1.00 95.31 79 CYS A CA 1
ATOM 637 C C . CYS A 1 79 ? -14.686 -5.129 16.033 1.00 95.31 79 CYS A C 1
ATOM 639 O O . CYS A 1 79 ? -13.759 -4.326 15.981 1.00 95.31 79 CYS A O 1
ATOM 641 N N . GLU A 1 80 ? -15.112 -5.647 17.189 1.00 94.44 80 GLU A N 1
ATOM 642 C CA . GLU A 1 80 ? -14.544 -5.252 18.480 1.00 94.44 80 GLU A CA 1
ATOM 643 C C . GLU A 1 80 ? -13.088 -5.702 18.653 1.00 94.44 80 GLU A C 1
ATOM 645 O O . GLU A 1 80 ? -12.262 -4.931 19.147 1.00 94.44 80 GLU A O 1
ATOM 650 N N . GLU A 1 81 ? -12.749 -6.943 18.290 1.00 95.81 81 GLU A N 1
ATOM 651 C CA . GLU A 1 81 ? -11.372 -7.436 18.369 1.00 95.81 81 GLU A CA 1
ATOM 652 C C . GLU A 1 81 ? -10.460 -6.681 17.407 1.00 95.81 81 GLU A C 1
ATOM 654 O O . GLU A 1 81 ? -9.373 -6.250 17.793 1.00 95.81 81 GLU A O 1
ATOM 659 N N . VAL A 1 82 ? -10.906 -6.488 16.166 1.00 95.38 82 VAL A N 1
ATOM 660 C CA . VAL A 1 82 ? -10.130 -5.802 15.126 1.00 95.38 82 VAL A CA 1
ATOM 661 C C . VAL A 1 82 ? -9.923 -4.323 15.490 1.00 95.38 82 VAL A C 1
ATOM 663 O O . VAL A 1 82 ? -8.827 -3.795 15.295 1.00 95.38 82 VAL A O 1
ATOM 666 N N . GLU A 1 83 ? -10.916 -3.672 16.105 1.00 94.56 83 GLU A N 1
ATOM 667 C CA . GLU A 1 83 ? -10.806 -2.305 16.634 1.00 94.56 83 GLU A CA 1
ATOM 668 C C . GLU A 1 83 ? -9.795 -2.207 17.781 1.00 94.56 83 GLU A C 1
ATOM 670 O O . GLU A 1 83 ? -8.932 -1.328 17.761 1.00 94.56 83 GLU A O 1
ATOM 675 N N . LYS A 1 84 ? -9.801 -3.155 18.728 1.00 95.50 84 LYS A N 1
ATOM 676 C CA . LYS A 1 84 ? -8.790 -3.217 19.805 1.00 95.50 84 LYS A CA 1
ATOM 677 C C . LYS A 1 84 ? -7.366 -3.394 19.269 1.00 95.50 84 LYS A C 1
ATOM 679 O O . LYS A 1 84 ? -6.419 -2.938 19.906 1.00 95.50 84 LYS A O 1
ATOM 684 N N . LEU A 1 85 ? -7.213 -4.048 18.117 1.00 95.62 85 LEU A N 1
ATOM 685 C CA . LEU A 1 85 ? -5.930 -4.233 17.436 1.00 95.62 85 LEU A CA 1
ATOM 686 C C . LEU A 1 85 ? -5.533 -3.043 16.544 1.00 95.62 85 LEU A C 1
ATOM 688 O O . LEU A 1 85 ? -4.419 -3.033 16.023 1.00 95.62 85 LEU A O 1
ATOM 692 N N . GLY A 1 86 ? -6.411 -2.049 16.362 1.00 94.44 86 GLY A N 1
ATOM 693 C CA . GLY A 1 86 ? -6.172 -0.908 15.476 1.00 94.44 86 GLY A CA 1
ATOM 694 C C . GLY A 1 86 ? -6.174 -1.271 13.986 1.00 94.44 86 GLY A C 1
ATOM 695 O O . GLY A 1 86 ? -5.523 -0.597 13.194 1.00 94.44 86 GLY A O 1
ATOM 696 N N . LEU A 1 87 ? -6.870 -2.348 13.606 1.00 95.12 87 LEU A N 1
ATOM 697 C CA . LEU A 1 87 ? -6.903 -2.898 12.243 1.00 95.12 87 LEU A CA 1
ATOM 698 C C . LEU A 1 87 ? -8.182 -2.532 11.470 1.00 95.12 87 LEU A C 1
ATOM 700 O O . LEU A 1 87 ? -8.464 -3.100 10.419 1.00 95.12 87 LEU A O 1
ATOM 704 N N . ILE A 1 88 ? -8.962 -1.586 11.985 1.00 95.56 88 ILE A N 1
ATOM 705 C CA . ILE A 1 88 ? -10.171 -1.055 11.354 1.00 95.56 88 ILE A CA 1
ATOM 706 C C . ILE A 1 88 ? -10.256 0.443 11.628 1.00 95.56 88 ILE A C 1
ATOM 708 O O . ILE A 1 88 ? -9.823 0.918 12.681 1.00 95.56 88 ILE A O 1
ATOM 712 N N . LYS A 1 89 ? -10.823 1.190 10.684 1.00 95.44 89 LYS A N 1
ATOM 713 C CA . LYS A 1 89 ? -11.163 2.596 10.873 1.00 95.44 89 LYS A CA 1
ATOM 714 C C . LYS A 1 89 ? -12.591 2.700 11.416 1.00 95.44 89 LYS A C 1
ATOM 716 O O . LYS A 1 89 ? -13.529 2.222 10.768 1.00 95.44 89 LYS A O 1
ATOM 721 N N . SER A 1 90 ? -12.734 3.272 12.611 1.00 79.94 90 SER A N 1
ATOM 722 C CA . SER A 1 90 ? -14.028 3.551 13.246 1.00 79.94 90 SER A CA 1
ATOM 723 C C . SER A 1 90 ? -14.798 4.685 12.583 1.00 79.94 90 SER A C 1
ATOM 725 O O . SER A 1 90 ? -14.163 5.570 11.961 1.00 79.94 90 SER A O 1
#

Mean predicted aligned error: 4.99 Å

Sequence (90 aa):
SEFNFTEPVESSEGVLGMFNPDLEFPGPGEEIISRKGKTLDRKEFERMLDEFYELRGWDVETGLQKKETLERLGLSDICEEVEKLGLIKS

Solvent-accessible surface area (backbone atoms only — not comparable to full-atom values): 5256 Å² total; per-residue (Å²): 134,60,79,37,49,78,44,50,32,70,74,49,83,63,72,58,23,76,78,36,67,60,43,68,41,87,37,81,85,89,42,79,40,61,51,48,74,37,59,44,62,62,68,63,49,51,53,52,49,38,54,51,23,53,78,66,44,27,38,60,92,76,70,28,46,23,53,69,44,37,45,76,72,71,43,56,88,51,47,65,63,35,45,76,70,66,62,40,41,127

Radius of gyration: 18.41 Å; Cα contacts (8 Å, |Δi|>4): 106; chains: 1; bounding box: 37×29×50 Å

Foldseek 3Di:
DCPQAPDQDQADDDPCCVVPVQQWDDDPDRDIDGSHRHGDHPVVVLVVLQVVCVVQCHDSVPSAHEQVSCVVVVNNVCSVVCVVVVRYHD

Nearest PDB structures (foldseek):
  4ic9-assembly1_A  TM=4.008E-01  e=3.033E+00  Feline immunodeficiency virus (isolate Petaluma)
  7r6k-assembly1_m  TM=2.373E-01  e=9.450E+00  Saccharomyces cerevisiae BY4741

Secondary structure (DSSP, 8-state):
--BTTTB------SHHHHH-TT-EEE-STT-EEE-TT----HHHHHHHHHHHHHHHTB-TTT-PEEHHHHHHTT-GGGHHHHHHTT-EE-

pLDDT: mean 93.49, std 6.2, range [57.0, 98.19]